Protein AF-A0A4Y2S3Q5-F1 (afdb_monomer)

Organism: Araneus ventricosus (NCBI:txid182803)

Foldseek 3Di:
DDPPPPPPPQDFPDWAWWAQADPFATWIWTHGLFKTKTWGFDPPDPPGPIDIDMDTLVFWDAKAFWDDGPVDPLCPTQLSVVVVPDPDDDDPVSHDPDGQKIKIWGWDDDPDPDIDIDIGIIGGPDPVSVVVCRVVSVVSNVVVVVVVVVVVPD

pLDDT: mean 71.01, std 18.43, range [32.75, 93.88]

Nearest PDB structures (foldseek):
  8qqf-assembly1_A  TM=6.712E-01  e=4.723E-03  Homo sapiens
  1btk-assembly1_A  TM=5.818E-01  e=3.047E-03  Homo sapiens
  4y94-assembly4_D  TM=6.259E-01  e=6.931E-03  Bos taurus
  4y94-assembly3_C  TM=5.891E-01  e=1.199E-02  Bos taurus
  4y94-assembly1_A  TM=5.749E-01  e=1.199E-02  Bos taurus

Sequence (154 aa):
MSSHDNQIEDQPLLEGYFAYGKNEPWAYMTLSKRTISWKVELDDCPKKKEFKGSIHMSNVIAATPCDCSESKPANYCYYCRKLEFRSDFVSPESYPSYPRYMRLHYITQYGRHMVRLGSQIFQPANITTLKQWLDTTQQVISGIVCLLYFSHAQ

Solvent-accessible surface area (backbone atoms only — not comparable to full-atom values): 9199 Å² total; per-residue (Å²): 136,86,82,79,75,78,75,73,76,79,62,67,77,44,74,50,59,22,35,55,55,88,89,42,55,52,20,48,32,41,34,37,85,58,34,40,33,35,39,33,64,54,92,88,44,101,62,77,63,69,50,72,52,75,44,52,39,91,37,43,77,48,62,42,79,30,68,66,54,77,89,48,62,67,81,70,23,74,55,54,47,49,58,78,73,45,99,60,85,81,58,88,86,58,62,62,95,70,49,57,28,41,35,41,32,31,57,44,77,58,72,98,86,40,75,41,86,43,76,49,70,39,27,43,86,43,65,68,58,43,50,53,51,42,54,52,52,46,49,48,43,52,52,52,52,52,54,56,55,60,70,72,74,117

Structure (mmCIF, N/CA/C/O backbone):
data_AF-A0A4Y2S3Q5-F1
#
_entry.id   AF-A0A4Y2S3Q5-F1
#
loop_
_atom_site.group_PDB
_atom_site.id
_atom_site.type_symbol
_atom_site.label_atom_id
_atom_site.label_alt_id
_atom_site.label_comp_id
_atom_site.label_asym_id
_atom_site.label_entity_id
_atom_site.label_seq_id
_atom_site.pdbx_PDB_ins_code
_atom_site.Cartn_x
_atom_site.Cartn_y
_atom_site.Cartn_z
_atom_site.occupancy
_atom_site.B_iso_or_equiv
_atom_site.auth_seq_id
_atom_site.auth_comp_id
_atom_site.auth_asym_id
_atom_site.auth_atom_id
_atom_site.pdbx_PDB_model_num
ATOM 1 N N . MET A 1 1 ? 0.225 18.705 38.691 1.00 36.50 1 MET A N 1
ATOM 2 C CA . MET A 1 1 ? -0.023 17.301 38.301 1.00 36.50 1 MET A CA 1
ATOM 3 C C . MET A 1 1 ? 0.254 17.208 36.813 1.00 36.50 1 MET A C 1
ATOM 5 O O . MET A 1 1 ? -0.490 17.783 36.036 1.00 36.50 1 MET A O 1
ATOM 9 N N . SER A 1 2 ? 1.411 16.645 36.461 1.00 32.75 2 SER A N 1
ATOM 10 C CA . SER A 1 2 ? 1.910 16.544 35.087 1.00 32.75 2 SER A CA 1
ATOM 11 C C . SER A 1 2 ? 1.137 15.455 34.346 1.00 32.75 2 SER A C 1
ATOM 13 O O . SER A 1 2 ? 1.175 14.294 34.753 1.00 32.75 2 SER A O 1
ATOM 15 N N . SER A 1 3 ? 0.413 15.834 33.297 1.00 39.22 3 SER A N 1
ATOM 16 C CA . SER A 1 3 ? -0.163 14.919 32.317 1.00 39.22 3 SER A CA 1
ATOM 17 C C . SER A 1 3 ? 0.970 14.354 31.462 1.00 39.22 3 SER A C 1
ATOM 19 O O . SER A 1 3 ? 1.347 14.930 30.443 1.00 39.22 3 SER A O 1
ATOM 21 N N . HIS A 1 4 ? 1.541 13.232 31.897 1.00 36.53 4 HIS A N 1
ATOM 22 C CA . HIS A 1 4 ? 2.297 12.364 31.006 1.00 36.53 4 HIS A CA 1
ATOM 23 C C . HIS A 1 4 ? 1.310 11.711 30.034 1.00 36.53 4 HIS A C 1
ATOM 25 O O . HIS A 1 4 ? 0.849 10.591 30.249 1.00 36.53 4 HIS A O 1
ATOM 31 N N . ASP A 1 5 ? 0.974 12.439 28.970 1.00 37.38 5 ASP A N 1
ATOM 32 C CA . ASP A 1 5 ? 0.518 11.835 27.727 1.00 37.38 5 ASP A CA 1
ATOM 33 C C . ASP A 1 5 ? 1.659 10.946 27.235 1.00 37.38 5 ASP A C 1
ATOM 35 O O . ASP A 1 5 ? 2.611 11.401 26.600 1.00 37.38 5 ASP A O 1
ATOM 39 N N . ASN A 1 6 ? 1.593 9.663 27.592 1.00 37.78 6 ASN A N 1
ATOM 40 C CA . ASN A 1 6 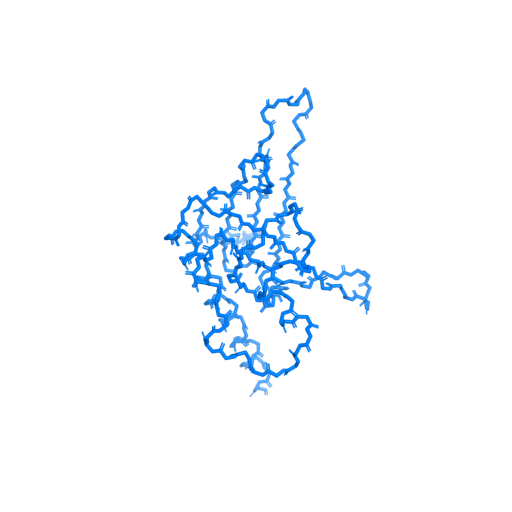? 2.369 8.618 26.949 1.00 37.78 6 ASN A CA 1
ATOM 41 C C . ASN A 1 6 ? 1.952 8.590 25.475 1.00 37.78 6 ASN A C 1
ATOM 43 O O . ASN A 1 6 ? 1.046 7.853 25.078 1.00 37.78 6 ASN A O 1
ATOM 47 N N . GLN A 1 7 ? 2.612 9.408 24.656 1.00 43.62 7 GLN A N 1
ATOM 48 C CA . GLN A 1 7 ? 2.714 9.178 23.226 1.00 43.62 7 GLN A CA 1
ATOM 49 C C . GLN A 1 7 ? 3.448 7.847 23.066 1.00 43.62 7 GLN A C 1
ATOM 51 O O . GLN A 1 7 ? 4.671 7.790 23.041 1.00 43.62 7 GLN A O 1
ATOM 56 N N . ILE A 1 8 ? 2.692 6.750 23.043 1.00 51.31 8 ILE A N 1
ATOM 57 C CA . ILE A 1 8 ? 3.198 5.477 22.542 1.00 51.31 8 ILE A CA 1
ATOM 58 C C . ILE A 1 8 ? 3.578 5.765 21.090 1.00 51.31 8 ILE A C 1
ATOM 60 O O . ILE A 1 8 ? 2.689 5.923 20.250 1.00 51.31 8 ILE A O 1
ATOM 64 N N . GLU A 1 9 ? 4.876 5.921 20.828 1.00 55.94 9 GLU A N 1
ATOM 65 C CA . GLU A 1 9 ? 5.406 6.046 19.476 1.00 55.94 9 GLU A CA 1
ATOM 66 C C . GLU A 1 9 ? 4.915 4.841 18.673 1.00 55.94 9 GLU A C 1
ATOM 68 O O . GLU A 1 9 ? 5.186 3.684 19.004 1.00 55.94 9 GLU A O 1
ATOM 73 N N . ASP A 1 10 ? 4.106 5.116 17.653 1.00 73.56 10 ASP A N 1
ATOM 74 C CA . ASP A 1 10 ? 3.564 4.099 16.764 1.00 73.56 10 ASP A CA 1
ATOM 75 C C . ASP A 1 10 ? 4.698 3.619 15.857 1.00 73.56 10 ASP A C 1
ATOM 77 O O . ASP A 1 10 ? 4.932 4.175 14.783 1.00 73.56 10 ASP A O 1
ATOM 81 N N . GLN A 1 11 ? 5.466 2.644 16.353 1.00 84.44 11 GLN A N 1
ATOM 82 C CA . GLN A 1 11 ? 6.625 2.115 15.647 1.00 84.44 11 GLN A CA 1
ATOM 83 C C . GLN A 1 11 ? 6.230 1.595 14.259 1.00 84.44 11 GLN A C 1
ATOM 85 O O . GLN A 1 11 ? 5.207 0.907 14.114 1.00 84.44 11 GLN A O 1
ATOM 90 N N . PRO A 1 12 ? 7.045 1.891 13.236 1.00 89.19 12 PRO A N 1
ATOM 91 C CA . PRO A 1 12 ? 6.774 1.428 11.893 1.00 89.19 12 PRO A CA 1
ATOM 92 C C . PRO A 1 12 ? 6.902 -0.098 11.816 1.00 89.19 12 PRO A C 1
ATOM 94 O O . PRO A 1 12 ? 7.865 -0.691 12.297 1.00 89.19 12 PRO A O 1
ATOM 97 N N . LEU A 1 13 ? 5.911 -0.739 11.198 1.00 92.12 13 LEU A N 1
ATOM 98 C CA . LEU A 1 13 ? 5.936 -2.160 10.849 1.00 92.12 13 LEU A CA 1
ATOM 99 C C . LEU A 1 13 ? 6.753 -2.394 9.579 1.00 92.12 13 LEU A C 1
ATOM 101 O O . LEU A 1 13 ? 7.461 -3.392 9.479 1.00 92.12 13 LEU A O 1
ATOM 105 N N . LEU A 1 14 ? 6.619 -1.487 8.608 1.00 93.06 14 LEU A N 1
ATOM 106 C CA . LEU A 1 14 ? 7.374 -1.490 7.361 1.00 93.06 14 LEU A CA 1
ATOM 107 C C . LEU A 1 14 ? 7.731 -0.070 6.953 1.00 93.06 14 LEU A C 1
ATOM 109 O O . LEU A 1 14 ? 6.947 0.864 7.132 1.00 93.06 14 LEU A O 1
ATOM 113 N N . GLU A 1 15 ? 8.889 0.045 6.318 1.00 92.19 15 GLU A N 1
ATOM 114 C CA . GLU A 1 15 ? 9.384 1.273 5.717 1.00 92.19 15 GLU A CA 1
ATOM 115 C C . GLU A 1 15 ? 10.015 0.952 4.365 1.00 92.19 15 GLU A C 1
ATOM 117 O O . GLU A 1 15 ? 10.535 -0.147 4.147 1.00 92.19 15 GLU A O 1
ATOM 122 N N . GLY A 1 16 ? 9.926 1.880 3.418 1.00 87.88 16 GLY A N 1
ATOM 123 C CA . GLY A 1 16 ? 10.504 1.663 2.100 1.00 87.88 16 GLY A CA 1
ATOM 124 C C . GLY A 1 16 ? 10.249 2.798 1.128 1.00 87.88 16 GLY A C 1
ATOM 125 O O . GLY A 1 16 ? 9.358 3.620 1.321 1.00 87.88 16 GLY A O 1
ATOM 126 N N . TYR A 1 17 ? 11.036 2.815 0.057 1.00 85.12 17 TYR A N 1
ATOM 127 C CA . TYR A 1 17 ? 10.891 3.777 -1.025 1.00 85.12 17 TYR A CA 1
ATOM 128 C C . TYR A 1 17 ? 10.018 3.210 -2.143 1.00 85.12 17 TYR A C 1
ATOM 130 O O . TYR A 1 17 ? 10.209 2.074 -2.593 1.00 85.12 17 TYR A O 1
ATOM 138 N N . PHE A 1 18 ? 9.074 4.026 -2.602 1.00 82.56 18 PHE A N 1
ATOM 139 C CA . PHE A 1 18 ? 8.134 3.695 -3.666 1.00 82.56 18 PHE A CA 1
ATOM 140 C C . PHE A 1 18 ? 8.172 4.776 -4.737 1.00 82.56 18 PHE A C 1
ATOM 142 O O . PHE A 1 18 ? 8.187 5.960 -4.412 1.00 82.56 18 PHE A O 1
ATOM 149 N N . ALA A 1 19 ? 8.148 4.393 -6.010 1.00 73.94 19 ALA A N 1
ATOM 150 C CA . ALA A 1 19 ? 7.923 5.365 -7.068 1.00 73.94 19 ALA A CA 1
ATOM 151 C C . ALA A 1 19 ? 6.456 5.815 -7.013 1.00 73.94 19 ALA A C 1
ATOM 153 O O . ALA A 1 19 ? 5.530 4.992 -7.037 1.00 73.94 19 ALA A O 1
ATOM 154 N N . TYR A 1 20 ? 6.259 7.126 -6.901 1.00 65.38 20 TYR A N 1
ATOM 155 C CA . TYR A 1 20 ? 4.945 7.756 -6.849 1.00 65.38 20 TYR A CA 1
ATOM 156 C C . TYR A 1 20 ? 4.509 8.151 -8.264 1.00 65.38 20 TYR A C 1
ATOM 158 O O . TYR A 1 20 ? 4.409 9.318 -8.575 1.00 65.38 20 TYR A O 1
ATOM 166 N N . GLY A 1 21 ? 4.312 7.183 -9.158 1.00 58.88 21 GLY A N 1
ATOM 167 C CA . GLY A 1 21 ? 3.849 7.449 -10.523 1.00 58.88 21 GLY A CA 1
ATOM 168 C C . GLY A 1 21 ? 4.875 7.230 -11.631 1.00 58.88 21 GLY A C 1
ATOM 169 O O . GLY A 1 21 ? 5.949 6.678 -11.399 1.00 58.88 21 GLY A O 1
ATOM 170 N N . LYS A 1 22 ? 4.522 7.557 -12.887 1.00 46.47 22 LYS A N 1
ATOM 171 C CA . LYS A 1 22 ? 5.255 7.032 -14.069 1.00 46.47 22 LYS A CA 1
ATOM 172 C C . LYS A 1 22 ? 6.667 7.608 -14.272 1.00 46.47 22 LYS A C 1
ATOM 174 O O . LYS A 1 22 ? 7.464 6.944 -14.920 1.00 46.47 22 LYS A O 1
ATOM 179 N N . ASN A 1 23 ? 6.983 8.785 -13.736 1.00 51.34 23 ASN A N 1
ATOM 180 C CA . ASN A 1 23 ? 8.297 9.447 -13.860 1.00 51.34 23 ASN A CA 1
ATOM 181 C C . ASN A 1 23 ? 8.606 10.317 -12.626 1.00 51.34 23 ASN A C 1
ATOM 183 O O . ASN A 1 23 ? 9.221 11.375 -12.735 1.00 51.34 23 ASN A O 1
ATOM 187 N N . GLU A 1 24 ? 8.077 9.932 -11.473 1.00 59.84 24 GLU A N 1
ATOM 188 C CA . GLU A 1 24 ? 7.950 10.810 -10.315 1.00 59.84 24 GLU A CA 1
ATOM 189 C C . GLU A 1 24 ? 8.950 10.456 -9.2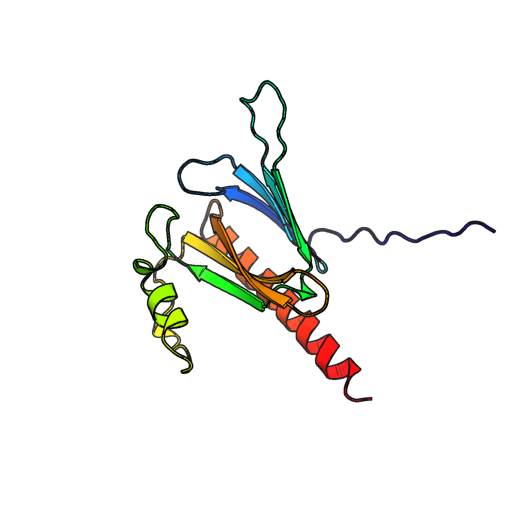05 1.00 59.84 24 GLU A C 1
ATOM 191 O O . GLU A 1 24 ? 9.453 9.329 -9.158 1.00 59.84 24 GLU A O 1
ATOM 196 N N . PRO A 1 25 ? 9.277 11.428 -8.333 1.00 65.06 25 PRO A N 1
ATOM 197 C CA . PRO A 1 25 ? 10.170 11.241 -7.188 1.00 65.06 25 PRO A CA 1
ATOM 198 C C . PRO A 1 25 ? 9.808 10.015 -6.342 1.00 65.06 25 PRO A C 1
ATOM 200 O O . PRO A 1 25 ? 8.645 9.623 -6.205 1.00 65.06 25 PRO A O 1
ATOM 203 N N . TRP A 1 26 ? 10.829 9.428 -5.725 1.00 75.38 26 TRP A N 1
ATOM 204 C CA . TRP A 1 26 ? 10.631 8.367 -4.751 1.00 75.38 26 TRP A CA 1
ATOM 205 C C . TRP A 1 26 ? 9.954 8.935 -3.502 1.00 75.38 26 TRP A C 1
ATOM 207 O O . TRP A 1 26 ? 10.407 9.915 -2.913 1.00 75.38 26 TRP A O 1
ATOM 217 N N . ALA A 1 27 ? 8.860 8.304 -3.095 1.00 82.25 27 ALA A N 1
ATOM 218 C CA . ALA A 1 27 ? 8.204 8.558 -1.830 1.00 82.25 27 ALA A CA 1
ATOM 219 C C . ALA A 1 27 ? 8.770 7.611 -0.771 1.00 82.25 27 ALA A C 1
ATOM 221 O O . ALA A 1 27 ? 8.765 6.392 -0.962 1.00 82.25 27 ALA A O 1
ATOM 222 N N . TYR A 1 28 ? 9.209 8.156 0.360 1.00 88.38 28 TYR A N 1
ATOM 223 C CA . TYR A 1 28 ? 9.443 7.357 1.555 1.00 88.38 28 TYR A CA 1
ATOM 224 C C . TYR A 1 28 ? 8.096 7.028 2.187 1.00 88.38 28 TYR A C 1
ATOM 226 O O . TYR A 1 28 ? 7.341 7.935 2.546 1.00 88.38 28 TYR A O 1
ATOM 234 N N . MET A 1 29 ? 7.780 5.743 2.284 1.00 90.38 29 MET A N 1
ATOM 235 C CA . MET A 1 29 ? 6.535 5.248 2.848 1.00 90.38 29 MET A CA 1
ATOM 236 C C . MET A 1 29 ? 6.775 4.551 4.176 1.00 90.38 29 MET A C 1
ATOM 238 O O . MET A 1 29 ? 7.729 3.789 4.326 1.00 90.38 29 MET A O 1
ATOM 242 N N . THR A 1 30 ? 5.825 4.732 5.087 1.00 93.25 30 THR A N 1
ATOM 243 C CA . THR A 1 30 ? 5.802 4.084 6.394 1.00 93.25 30 THR A CA 1
ATOM 244 C C . THR A 1 30 ? 4.426 3.477 6.639 1.00 93.25 30 THR A C 1
ATOM 246 O O . THR A 1 30 ? 3.406 4.163 6.515 1.00 93.25 30 THR A O 1
ATOM 249 N N . LEU A 1 31 ? 4.400 2.198 7.007 1.00 93.25 31 LEU A N 1
ATOM 250 C CA . LEU A 1 31 ? 3.215 1.489 7.480 1.00 93.25 31 LEU A CA 1
ATOM 251 C C . LEU A 1 31 ? 3.353 1.235 8.978 1.00 93.25 31 LEU A C 1
ATOM 253 O O . LEU A 1 31 ? 4.318 0.612 9.414 1.00 93.25 31 LEU A O 1
ATOM 257 N N . SER A 1 32 ? 2.357 1.644 9.750 1.00 93.88 32 SER A N 1
ATOM 258 C CA . SER A 1 32 ? 2.204 1.312 11.162 1.00 93.88 32 SER A CA 1
ATOM 259 C C . SER A 1 32 ? 0.876 0.590 11.403 1.00 93.88 32 SER A C 1
ATOM 261 O O . SER A 1 32 ? 0.099 0.339 10.478 1.00 93.88 32 SER A O 1
ATOM 263 N N . LYS A 1 33 ? 0.572 0.263 12.664 1.00 91.06 33 LYS A N 1
ATOM 264 C CA . LYS A 1 33 ? -0.739 -0.309 13.015 1.00 91.06 33 LYS A CA 1
ATOM 265 C C . LYS A 1 33 ? -1.881 0.689 12.810 1.00 91.06 33 LYS A C 1
ATOM 267 O O . LYS A 1 33 ? -3.021 0.270 12.626 1.00 91.06 33 LYS A O 1
ATOM 272 N N . ARG A 1 34 ? -1.597 1.995 12.873 1.00 91.31 34 ARG A N 1
ATOM 273 C CA . ARG A 1 34 ? -2.621 3.049 12.832 1.00 91.31 34 ARG A CA 1
ATOM 274 C C . ARG A 1 34 ? -2.652 3.806 11.525 1.00 91.31 34 ARG A C 1
ATOM 276 O O . ARG A 1 34 ? -3.715 4.296 11.161 1.00 91.31 34 ARG A O 1
ATOM 283 N N . THR A 1 35 ? -1.531 3.927 10.822 1.00 93.62 35 THR A N 1
ATOM 284 C CA . THR A 1 35 ? -1.455 4.754 9.615 1.00 93.62 35 THR A CA 1
ATOM 285 C C . THR A 1 35 ? -0.600 4.124 8.529 1.00 93.62 35 THR A C 1
ATOM 287 O O . THR A 1 35 ? 0.362 3.413 8.800 1.00 93.62 35 THR A O 1
ATOM 290 N N . ILE A 1 36 ? -0.938 4.438 7.285 1.00 92.69 36 ILE A N 1
ATOM 291 C CA . ILE A 1 36 ? -0.020 4.353 6.156 1.00 92.69 36 ILE A CA 1
ATOM 292 C C . ILE A 1 36 ? 0.250 5.775 5.679 1.00 92.69 36 ILE A C 1
ATOM 294 O O . ILE A 1 36 ? -0.680 6.532 5.396 1.00 92.69 36 ILE A O 1
ATOM 298 N N . SER A 1 37 ? 1.519 6.165 5.640 1.00 91.94 37 SER A N 1
ATOM 299 C CA . SER A 1 37 ? 1.929 7.526 5.298 1.00 91.94 37 SER A CA 1
ATOM 300 C C . SER A 1 37 ? 3.062 7.526 4.290 1.00 91.94 37 SER A C 1
ATOM 302 O O . SER A 1 37 ? 3.798 6.549 4.165 1.00 91.94 37 SER A O 1
ATOM 304 N N . TRP A 1 38 ? 3.168 8.613 3.535 1.00 89.31 38 TRP A N 1
ATOM 305 C CA . TRP A 1 38 ? 4.218 8.791 2.548 1.00 89.31 38 TRP A CA 1
ATOM 306 C C . TRP A 1 38 ? 4.673 10.241 2.491 1.00 89.31 38 TRP A C 1
ATOM 308 O O . TRP A 1 38 ? 3.873 11.167 2.662 1.00 89.31 38 TRP A O 1
ATOM 318 N N . LYS A 1 39 ? 5.967 10.426 2.240 1.00 87.31 39 LYS A N 1
ATOM 319 C CA . LYS A 1 39 ? 6.607 11.721 2.035 1.00 87.31 39 LYS A CA 1
ATOM 320 C C . LYS A 1 39 ? 7.376 11.684 0.724 1.00 87.31 39 LYS A C 1
ATOM 322 O O . LYS A 1 39 ? 8.217 10.814 0.526 1.00 87.31 39 LYS A O 1
ATOM 327 N N . VAL A 1 40 ? 7.084 12.633 -0.152 1.00 80.62 40 VAL A N 1
ATOM 328 C CA . VAL A 1 40 ? 7.813 12.841 -1.399 1.00 80.62 40 VAL A CA 1
ATOM 329 C C . VAL A 1 40 ? 8.800 13.980 -1.187 1.00 80.62 40 VAL A C 1
ATOM 331 O O . VAL A 1 40 ? 8.393 15.102 -0.866 1.00 80.62 40 VAL A O 1
ATOM 334 N N . GLU A 1 41 ? 10.085 13.695 -1.367 1.00 68.00 41 GLU A N 1
ATOM 335 C CA . GLU A 1 41 ? 11.134 14.713 -1.377 1.00 68.00 41 GLU A CA 1
ATOM 336 C C . GLU A 1 41 ? 11.404 15.110 -2.834 1.00 68.00 41 GLU A C 1
ATOM 338 O O . GLU A 1 41 ? 11.738 14.280 -3.675 1.00 68.00 41 GLU A O 1
ATOM 343 N N . LEU A 1 42 ? 11.146 16.379 -3.159 1.00 64.75 42 LEU A N 1
ATOM 344 C CA . LEU A 1 42 ? 11.385 16.954 -4.482 1.00 64.75 42 LEU A CA 1
ATOM 345 C C . LEU A 1 42 ? 12.684 17.762 -4.423 1.00 64.75 42 LEU A C 1
ATOM 347 O O . LEU A 1 42 ? 12.680 18.876 -3.894 1.00 64.75 42 LEU A O 1
ATOM 351 N N . ASP A 1 43 ? 13.770 17.207 -4.964 1.00 56.78 43 ASP A N 1
ATOM 352 C CA . ASP A 1 43 ? 15.112 17.806 -4.885 1.00 56.78 43 ASP A CA 1
ATOM 353 C C . ASP A 1 43 ? 15.266 19.112 -5.698 1.00 56.78 43 ASP A C 1
ATOM 355 O O . ASP A 1 43 ? 16.083 19.958 -5.341 1.00 56.78 43 ASP A O 1
ATOM 359 N N . ASP A 1 44 ? 14.428 19.356 -6.716 1.00 51.91 44 ASP A N 1
ATOM 360 C CA . ASP A 1 44 ? 14.646 20.426 -7.714 1.00 51.91 44 ASP A CA 1
ATOM 361 C C . ASP A 1 44 ? 13.705 21.650 -7.628 1.00 51.91 44 ASP A C 1
ATOM 363 O O . ASP A 1 44 ? 13.562 22.411 -8.589 1.00 51.91 44 ASP A O 1
ATOM 367 N N . CYS A 1 45 ? 13.040 21.904 -6.493 1.00 43.78 45 CYS A N 1
ATOM 368 C CA . CYS A 1 45 ? 12.140 23.061 -6.373 1.00 43.78 45 CYS A CA 1
ATOM 369 C C . CYS A 1 45 ? 12.699 24.149 -5.428 1.00 43.78 45 CYS A C 1
ATOM 371 O O . CYS A 1 45 ? 12.884 23.879 -4.241 1.00 43.78 45 CYS A O 1
ATOM 373 N N . PRO A 1 46 ? 12.866 25.419 -5.870 1.00 50.38 46 PRO A N 1
ATOM 374 C CA . PRO A 1 46 ? 13.379 26.515 -5.026 1.00 50.38 46 PRO A CA 1
ATOM 375 C C . PRO A 1 46 ? 12.454 26.868 -3.846 1.00 50.38 46 PRO A C 1
ATOM 377 O O . PRO A 1 46 ? 12.808 27.647 -2.965 1.00 50.38 46 PRO A O 1
ATOM 380 N N . LYS A 1 47 ? 11.261 26.270 -3.807 1.00 50.59 47 LYS A N 1
ATOM 381 C CA . LYS A 1 47 ? 10.397 26.174 -2.635 1.00 50.59 47 LYS A CA 1
ATOM 382 C C . LYS A 1 47 ? 10.205 24.683 -2.383 1.00 50.59 47 LYS A C 1
ATOM 384 O O . LYS A 1 47 ? 9.462 24.068 -3.142 1.00 50.59 47 LYS A O 1
ATOM 389 N N . LYS A 1 48 ? 10.868 24.108 -1.372 1.00 52.38 48 LYS A N 1
ATOM 390 C CA . LYS A 1 48 ? 10.682 22.708 -0.948 1.00 52.38 48 LYS A CA 1
ATOM 391 C C . LYS A 1 48 ? 9.194 22.446 -0.694 1.00 52.38 48 LYS A C 1
ATOM 393 O O . LYS A 1 48 ? 8.680 22.729 0.385 1.00 52.38 48 LYS A O 1
ATOM 398 N N . LYS A 1 49 ? 8.471 21.982 -1.711 1.00 54.50 49 LYS A N 1
ATOM 399 C CA . LYS A 1 49 ? 7.090 21.531 -1.578 1.00 54.50 49 LYS A CA 1
ATOM 400 C C . LYS A 1 49 ? 7.168 20.066 -1.199 1.00 54.50 49 LYS A C 1
ATOM 402 O O . LYS A 1 49 ? 7.276 19.208 -2.063 1.00 54.50 49 LYS A O 1
ATOM 407 N N . GLU A 1 50 ? 7.166 19.799 0.098 1.00 63.91 50 GLU A N 1
ATOM 408 C CA . GLU A 1 50 ? 7.004 18.437 0.589 1.00 63.91 50 GLU A CA 1
ATOM 409 C C . GLU A 1 50 ? 5.556 18.009 0.341 1.00 63.91 50 GLU A C 1
ATOM 411 O O . GLU A 1 50 ? 4.617 18.629 0.850 1.00 63.91 50 GLU A O 1
ATOM 416 N N . PHE A 1 51 ? 5.360 16.964 -0.464 1.00 68.81 51 PHE A N 1
ATOM 417 C CA . PHE A 1 51 ? 4.056 16.321 -0.572 1.00 68.81 51 PHE A CA 1
ATOM 418 C C . PHE A 1 51 ? 4.002 15.189 0.447 1.00 68.81 51 PHE A C 1
ATOM 420 O O . PHE A 1 51 ? 4.757 14.220 0.359 1.00 68.81 51 PHE A O 1
ATOM 427 N N . LYS A 1 52 ? 3.120 15.333 1.437 1.00 82.19 52 LYS A N 1
ATOM 428 C CA . LYS A 1 52 ? 2.890 14.328 2.471 1.00 82.19 52 LYS A CA 1
ATOM 429 C C . LYS A 1 52 ? 1.447 13.855 2.411 1.00 82.19 52 LYS A C 1
ATOM 431 O O . LYS A 1 52 ? 0.527 14.671 2.437 1.00 82.19 52 LYS A O 1
ATOM 436 N N . GLY A 1 53 ? 1.261 12.543 2.381 1.00 84.31 53 GLY A N 1
ATOM 437 C CA . GLY A 1 53 ? -0.036 11.903 2.558 1.00 84.31 53 GLY A CA 1
ATOM 438 C C . GLY A 1 53 ? -0.026 10.983 3.771 1.00 84.31 53 GLY A C 1
ATOM 439 O O . GLY A 1 53 ? 1.009 10.439 4.152 1.00 84.31 53 GLY A O 1
ATOM 440 N N . SER A 1 54 ? -1.179 10.840 4.414 1.00 89.94 54 SER A N 1
ATOM 441 C CA . SER A 1 54 ? -1.385 9.874 5.491 1.00 89.94 54 SER A CA 1
ATOM 442 C C . SER A 1 54 ? -2.833 9.415 5.491 1.00 89.94 54 SER A C 1
ATOM 444 O O . SER A 1 54 ? -3.749 10.229 5.351 1.00 89.94 54 SER A O 1
ATOM 446 N N . ILE A 1 55 ? -3.035 8.111 5.634 1.00 90.75 55 ILE A N 1
ATOM 447 C CA . ILE A 1 55 ? -4.343 7.475 5.729 1.00 90.75 55 ILE A CA 1
ATOM 448 C C . ILE A 1 55 ? -4.363 6.660 7.017 1.00 90.75 55 ILE A C 1
ATOM 450 O O . ILE A 1 55 ? -3.473 5.848 7.265 1.00 90.75 55 ILE A O 1
ATOM 454 N N . HIS A 1 56 ? -5.396 6.862 7.832 1.00 91.75 56 HIS A N 1
ATOM 455 C CA . HIS A 1 56 ? -5.618 6.026 9.005 1.00 91.75 56 HIS A CA 1
ATOM 456 C C . HIS A 1 56 ? -6.043 4.620 8.566 1.00 91.75 56 HIS A C 1
ATOM 458 O O . HIS A 1 56 ? -6.924 4.479 7.719 1.00 91.75 56 HIS A O 1
ATOM 464 N N . MET A 1 57 ? -5.457 3.578 9.149 1.00 90.88 57 MET A N 1
ATOM 465 C CA . MET A 1 57 ? -5.697 2.185 8.762 1.00 90.88 57 MET A CA 1
ATOM 466 C C . MET A 1 57 ? -7.155 1.759 8.962 1.00 90.88 57 MET A C 1
ATOM 468 O O . MET A 1 57 ? -7.638 0.918 8.216 1.00 90.88 57 MET A O 1
ATOM 472 N N . SER A 1 58 ? -7.901 2.399 9.872 1.00 90.12 58 SER A N 1
ATOM 473 C CA . SER A 1 58 ? -9.358 2.190 9.999 1.00 90.12 58 SER A CA 1
ATOM 474 C C . SER A 1 58 ? -10.156 2.613 8.764 1.00 90.12 58 SER A C 1
ATOM 476 O O . SER A 1 58 ? -11.305 2.217 8.612 1.00 90.12 58 SER A O 1
ATOM 478 N N . ASN A 1 59 ? -9.576 3.459 7.912 1.00 90.38 59 ASN A N 1
ATOM 479 C CA . ASN A 1 59 ? -10.200 3.935 6.685 1.00 90.38 59 ASN A CA 1
ATOM 480 C C . ASN A 1 59 ? -9.742 3.127 5.468 1.00 90.38 59 ASN A C 1
ATOM 482 O O . ASN A 1 59 ? -10.277 3.325 4.379 1.00 90.38 59 ASN A O 1
ATOM 486 N N . VAL A 1 60 ? -8.748 2.249 5.621 1.00 90.62 60 VAL A N 1
ATOM 487 C CA . VAL A 1 60 ? -8.271 1.379 4.548 1.00 90.62 60 VAL A CA 1
ATOM 488 C C . VAL A 1 60 ? -9.198 0.173 4.447 1.00 90.62 60 VAL A C 1
ATOM 490 O O . VAL A 1 60 ? -9.406 -0.546 5.418 1.00 90.62 60 VAL A O 1
ATOM 493 N N . ILE A 1 61 ? -9.739 -0.052 3.252 1.00 89.50 61 ILE A N 1
ATOM 494 C CA . ILE A 1 61 ? -10.633 -1.176 2.956 1.00 89.50 61 ILE A CA 1
ATOM 495 C C . ILE A 1 61 ? -9.819 -2.391 2.508 1.00 89.50 61 ILE A C 1
ATOM 497 O O . ILE A 1 61 ? -10.056 -3.506 2.961 1.00 89.50 61 ILE A O 1
ATOM 501 N N . ALA A 1 62 ? -8.877 -2.182 1.584 1.00 86.81 62 ALA A N 1
ATOM 502 C CA . ALA A 1 62 ? -8.108 -3.262 0.978 1.00 86.81 62 ALA A CA 1
ATOM 503 C C . ALA A 1 62 ? -6.776 -2.764 0.410 1.00 86.81 62 ALA A C 1
ATOM 505 O O . ALA A 1 62 ? -6.682 -1.641 -0.092 1.00 86.81 62 ALA A O 1
ATOM 506 N N . ALA A 1 63 ? -5.775 -3.642 0.403 1.00 87.50 63 ALA A N 1
ATOM 507 C CA . ALA A 1 63 ? -4.568 -3.495 -0.399 1.00 87.50 63 ALA A CA 1
ATOM 508 C C . ALA A 1 63 ? -4.545 -4.615 -1.443 1.00 87.50 63 ALA A C 1
ATOM 510 O O . ALA A 1 63 ? -4.659 -5.791 -1.111 1.00 87.50 63 ALA A O 1
ATOM 511 N N . THR A 1 64 ? -4.443 -4.256 -2.721 1.00 85.44 64 THR A N 1
ATOM 512 C CA . THR A 1 64 ? -4.553 -5.218 -3.827 1.00 85.44 64 THR A CA 1
ATOM 513 C C . THR A 1 64 ? -3.348 -5.130 -4.759 1.00 85.44 64 THR A C 1
ATOM 515 O O . THR A 1 64 ? -2.917 -4.017 -5.077 1.00 85.44 64 THR A O 1
ATOM 518 N N . PRO A 1 65 ? -2.795 -6.265 -5.220 1.00 82.75 65 PRO A N 1
ATOM 519 C CA . PRO A 1 65 ? -1.783 -6.252 -6.267 1.00 82.75 65 PRO A CA 1
ATOM 520 C C . PRO A 1 65 ? -2.390 -5.746 -7.579 1.00 82.75 65 PRO A C 1
ATOM 522 O O . PRO A 1 65 ? -3.513 -6.108 -7.934 1.00 82.75 65 PRO A O 1
ATOM 525 N N . CYS A 1 66 ? -1.645 -4.933 -8.327 1.00 75.25 66 CYS A N 1
ATOM 526 C CA . CYS A 1 66 ? -2.036 -4.513 -9.668 1.00 75.25 66 CYS A CA 1
ATOM 527 C C . CYS A 1 66 ? -0.827 -4.306 -10.596 1.00 75.25 66 CYS A C 1
ATOM 529 O O . CYS A 1 66 ? 0.334 -4.255 -10.180 1.00 75.25 66 CYS A O 1
ATOM 531 N N . ASP A 1 67 ? -1.103 -4.236 -11.893 1.00 71.06 67 ASP A N 1
ATOM 532 C CA . ASP A 1 67 ? -0.138 -4.022 -12.975 1.00 71.06 67 ASP A CA 1
ATOM 533 C C . ASP A 1 67 ? -0.377 -2.689 -13.714 1.00 71.06 67 ASP A C 1
ATOM 535 O O . ASP A 1 67 ? 0.274 -2.392 -14.717 1.00 71.06 67 ASP A O 1
ATOM 539 N N . CYS A 1 68 ? -1.298 -1.858 -13.215 1.00 65.19 68 CYS A N 1
ATOM 540 C CA . CYS A 1 68 ? -1.685 -0.617 -13.870 1.00 65.19 68 CYS A CA 1
ATOM 541 C C . CYS A 1 68 ? -0.605 0.468 -13.703 1.00 65.19 68 CYS A C 1
ATOM 543 O O . CYS A 1 68 ? -0.376 0.952 -12.599 1.00 65.19 68 CYS A O 1
ATOM 545 N N . SER A 1 69 ? -0.005 0.923 -14.808 1.00 55.28 69 SER A N 1
ATOM 546 C CA . SER A 1 69 ? 0.765 2.177 -14.833 1.00 55.28 69 SER A CA 1
ATOM 547 C C . SER A 1 69 ? -0.184 3.377 -14.920 1.00 55.28 69 SER A C 1
ATOM 549 O O . SER A 1 69 ? -1.098 3.336 -15.746 1.00 55.28 69 SER A O 1
AT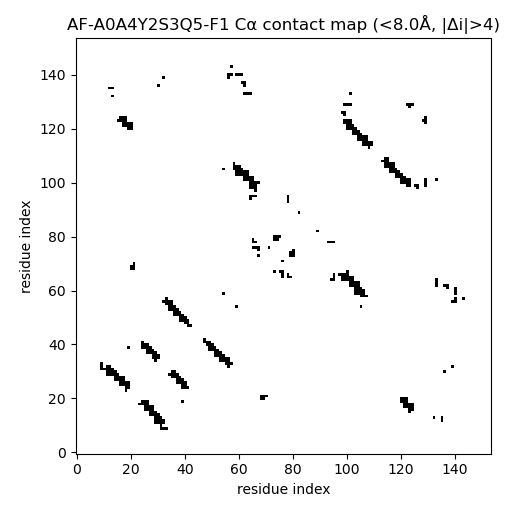OM 551 N N . GLU A 1 70 ? 0.083 4.474 -14.209 1.00 52.91 70 GLU A N 1
ATOM 552 C CA . GLU A 1 70 ? -0.727 5.711 -14.244 1.00 52.91 70 GLU A CA 1
ATOM 553 C C . GLU A 1 70 ? -0.982 6.284 -15.649 1.00 52.91 70 GLU A C 1
ATOM 555 O O . GLU A 1 70 ? -1.990 6.940 -15.882 1.00 52.91 70 GLU A O 1
ATOM 560 N N . SER A 1 71 ? -0.113 5.997 -16.628 1.00 47.59 71 SER A N 1
ATOM 561 C CA . SER A 1 71 ? -0.307 6.458 -18.015 1.00 47.59 71 SER A CA 1
ATOM 562 C C . SER A 1 71 ? -1.418 5.771 -18.794 1.00 47.59 71 SER A C 1
ATOM 564 O O . SER A 1 71 ? -1.708 6.175 -19.919 1.00 47.59 71 SER A O 1
ATOM 566 N N . LYS A 1 72 ? -1.992 4.697 -18.257 1.00 46.50 72 LYS A N 1
ATOM 567 C CA . LYS A 1 72 ? -3.133 4.039 -18.876 1.00 46.50 72 LYS A CA 1
ATOM 568 C C . LYS A 1 72 ? -4.320 4.235 -17.937 1.00 46.50 72 LYS A C 1
ATOM 570 O O . LYS A 1 72 ? -4.191 3.889 -16.763 1.00 46.50 72 LYS A O 1
ATOM 575 N N . PRO A 1 73 ? -5.458 4.776 -18.411 1.00 44.69 73 PRO A N 1
ATOM 576 C CA . PRO A 1 73 ? -6.645 4.888 -17.572 1.00 44.69 73 PRO A CA 1
ATOM 577 C C . PRO A 1 73 ? -6.971 3.516 -16.970 1.00 44.69 73 PRO A C 1
ATOM 579 O O . PRO A 1 73 ? -6.692 2.491 -17.601 1.00 44.69 73 PRO A O 1
ATOM 582 N N . ALA A 1 74 ? -7.546 3.494 -15.761 1.00 44.25 74 ALA A N 1
ATOM 583 C CA . ALA A 1 74 ? -7.879 2.277 -15.004 1.00 44.25 74 ALA A CA 1
ATOM 584 C C . ALA A 1 74 ? -8.530 1.167 -15.867 1.00 44.25 74 ALA A C 1
ATOM 586 O O . ALA A 1 74 ? -8.284 -0.017 -15.639 1.00 44.25 74 ALA A O 1
ATOM 587 N N . ASN A 1 75 ? -9.228 1.569 -16.934 1.00 37.12 75 ASN A N 1
ATOM 588 C CA . ASN A 1 75 ? -9.806 0.766 -18.016 1.00 37.12 75 ASN A CA 1
ATOM 589 C C . ASN A 1 75 ? -8.857 -0.229 -18.725 1.00 37.12 75 ASN A C 1
ATOM 591 O O . ASN A 1 75 ? -9.342 -1.169 -19.355 1.00 37.12 75 ASN A O 1
ATOM 595 N N . TYR A 1 76 ? -7.531 -0.049 -18.668 1.00 40.88 76 TYR A N 1
ATOM 596 C CA . TYR A 1 76 ? -6.554 -0.941 -19.327 1.00 40.88 76 TYR A CA 1
ATOM 597 C C . TYR A 1 76 ? -5.933 -1.988 -18.406 1.00 40.88 76 TYR A C 1
ATOM 599 O O . TYR A 1 76 ? -5.216 -2.870 -18.875 1.00 40.88 76 TYR A O 1
ATOM 607 N N . CYS A 1 77 ? -6.186 -1.896 -17.107 1.00 48.22 77 CYS A N 1
ATOM 608 C CA . CYS A 1 77 ? -5.714 -2.873 -16.147 1.00 48.22 77 CYS A CA 1
ATOM 609 C C . CYS A 1 77 ? -6.716 -4.027 -16.128 1.00 48.22 77 CYS A C 1
ATOM 611 O O . CYS A 1 77 ? -7.842 -3.855 -15.658 1.00 48.22 77 CYS A O 1
ATOM 613 N N . TYR A 1 78 ? -6.346 -5.186 -16.682 1.00 47.50 78 TYR A N 1
ATOM 614 C CA . TYR A 1 78 ? -7.253 -6.336 -16.826 1.00 47.50 78 TYR A CA 1
ATOM 615 C C . TYR A 1 78 ? -7.899 -6.731 -15.484 1.00 47.50 78 TYR A C 1
ATOM 617 O O . TYR A 1 78 ? -9.080 -7.080 -15.441 1.00 47.50 78 TYR A O 1
ATOM 625 N N . TYR A 1 79 ? -7.156 -6.574 -14.383 1.00 51.47 79 TYR A N 1
ATOM 626 C CA . TYR A 1 79 ? -7.634 -6.809 -13.022 1.00 51.47 79 TYR A CA 1
ATOM 627 C C . TYR A 1 79 ? -8.611 -5.729 -12.519 1.00 51.47 79 TYR A C 1
ATOM 629 O O . TYR A 1 79 ? -9.704 -6.058 -12.058 1.00 51.47 79 TYR A O 1
ATOM 637 N N . CYS A 1 80 ? -8.288 -4.436 -12.665 1.00 49.97 80 CYS A N 1
ATOM 638 C CA . CYS A 1 80 ? -9.193 -3.360 -12.229 1.00 49.97 80 CYS A CA 1
ATOM 639 C C . CYS A 1 80 ? -10.481 -3.302 -13.053 1.00 49.97 80 CYS A C 1
ATOM 641 O O . CYS A 1 80 ? -11.542 -3.051 -12.490 1.00 49.97 80 CYS A O 1
ATOM 643 N N . ARG A 1 81 ? -10.417 -3.632 -14.349 1.00 48.78 81 ARG A N 1
ATOM 644 C CA . ARG A 1 81 ? -11.600 -3.737 -15.211 1.00 48.78 81 ARG A CA 1
ATOM 645 C C . ARG A 1 81 ? -12.546 -4.860 -14.773 1.00 48.78 81 ARG A C 1
ATOM 647 O O . ARG A 1 81 ? -13.753 -4.720 -14.936 1.00 48.78 81 ARG A O 1
ATOM 654 N N . LYS A 1 82 ? -12.031 -5.971 -14.228 1.00 48.41 82 LYS A N 1
ATOM 655 C CA . LYS A 1 82 ? -12.876 -7.051 -13.686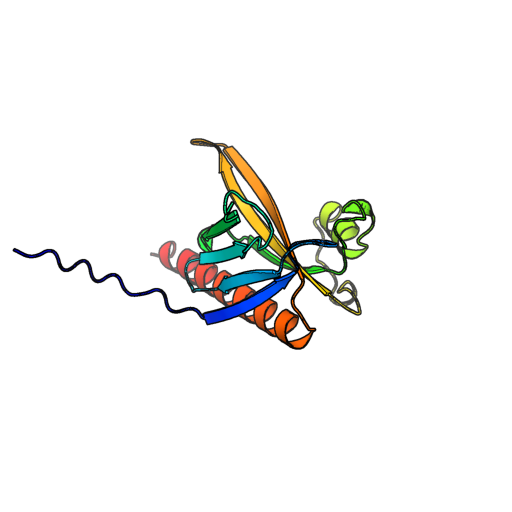 1.00 48.41 82 LYS A CA 1
ATOM 656 C C . LYS A 1 82 ? -13.475 -6.703 -12.321 1.00 48.41 82 LYS A C 1
ATOM 658 O O . LYS A 1 82 ? -14.625 -7.062 -12.091 1.00 48.41 82 LYS A O 1
ATOM 663 N N . LEU A 1 83 ? -12.738 -5.998 -11.459 1.00 49.41 83 LEU A N 1
ATOM 664 C CA . LEU A 1 83 ? -13.221 -5.579 -10.136 1.00 49.41 83 LEU A CA 1
ATOM 665 C C . LEU A 1 83 ? -14.288 -4.476 -10.199 1.00 49.41 83 LEU A C 1
ATOM 667 O O . LEU A 1 83 ? -15.242 -4.527 -9.433 1.00 49.41 83 LEU A O 1
ATOM 671 N N . GLU A 1 84 ? -14.179 -3.513 -11.121 1.00 47.09 84 GLU A N 1
ATOM 672 C CA . GLU A 1 84 ? -15.198 -2.458 -11.283 1.00 47.09 84 GLU A CA 1
ATOM 673 C C . GLU A 1 84 ? -16.542 -2.985 -11.817 1.00 47.09 84 GLU A C 1
ATOM 675 O O . GLU A 1 84 ? -17.562 -2.317 -11.670 1.00 47.09 84 GLU A O 1
ATOM 680 N N . PHE A 1 85 ? -16.565 -4.183 -12.413 1.00 44.81 85 PHE A N 1
ATOM 681 C CA . PHE A 1 85 ? -17.742 -4.726 -13.100 1.00 44.81 85 PHE A CA 1
ATOM 682 C C . PHE A 1 85 ? -18.364 -5.973 -12.458 1.00 44.81 85 PHE A C 1
ATOM 684 O O . PHE A 1 85 ? -19.376 -6.450 -12.972 1.00 44.81 85 PHE A O 1
ATOM 691 N N . ARG A 1 86 ? -17.809 -6.534 -11.374 1.00 42.16 86 ARG A N 1
ATOM 692 C CA . ARG A 1 86 ? -18.358 -7.760 -10.767 1.00 42.16 86 ARG A CA 1
ATOM 693 C C . ARG A 1 86 ? -18.456 -7.687 -9.246 1.00 42.16 86 ARG A C 1
ATOM 695 O O . ARG A 1 86 ? -17.451 -7.613 -8.553 1.00 42.16 86 ARG A O 1
ATOM 702 N N . SER A 1 87 ? -19.689 -7.827 -8.757 1.00 44.94 87 SER A N 1
ATOM 703 C CA . SER A 1 87 ? -20.057 -8.203 -7.384 1.00 44.94 87 SER A CA 1
ATOM 704 C C . SER A 1 87 ? -19.744 -9.667 -7.048 1.00 44.94 87 SER A C 1
ATOM 706 O O . SER A 1 87 ? -20.025 -10.116 -5.940 1.00 44.94 87 SER A O 1
ATOM 708 N N . ASP A 1 88 ? -19.198 -10.423 -8.001 1.00 40.03 88 ASP A N 1
ATOM 709 C CA . ASP A 1 88 ? -19.069 -11.870 -7.903 1.00 40.03 88 ASP A CA 1
ATOM 710 C C . ASP A 1 88 ? -17.636 -12.261 -7.550 1.00 40.03 88 ASP A C 1
ATOM 712 O O . ASP A 1 88 ? -16.676 -11.762 -8.144 1.00 40.03 88 ASP A O 1
ATOM 716 N N . PHE A 1 89 ? -17.526 -13.173 -6.581 1.00 45.41 89 PHE A N 1
ATOM 717 C CA . PHE A 1 89 ? -16.303 -13.768 -6.047 1.00 45.41 89 PHE A CA 1
ATOM 718 C C . PHE A 1 89 ? -15.160 -13.849 -7.073 1.00 45.41 89 PHE A C 1
ATOM 720 O O . PHE A 1 89 ? -15.231 -14.534 -8.096 1.00 45.41 89 PHE A O 1
ATOM 727 N N . VAL A 1 90 ? -14.077 -13.138 -6.766 1.00 48.75 90 VAL A N 1
ATOM 728 C CA . VAL A 1 90 ? -12.858 -13.079 -7.569 1.00 48.75 90 VAL A CA 1
ATOM 729 C C . VAL A 1 90 ? -12.164 -14.446 -7.516 1.00 48.75 90 VAL A C 1
ATOM 731 O O . VAL A 1 90 ? -11.671 -14.854 -6.468 1.00 48.75 90 VAL A O 1
ATOM 734 N N . SER A 1 91 ? -12.137 -15.172 -8.642 1.00 46.50 91 SER A N 1
ATOM 735 C CA . SER A 1 91 ? -11.394 -16.438 -8.761 1.00 46.50 91 SER A CA 1
ATOM 736 C C . SER A 1 91 ? -9.887 -16.210 -8.521 1.00 46.50 91 SER A C 1
ATOM 738 O O . SER A 1 91 ? -9.351 -15.221 -9.039 1.00 46.50 91 SER A O 1
ATOM 740 N N . PRO A 1 92 ? -9.174 -17.118 -7.822 1.00 48.25 92 PRO A N 1
ATOM 741 C CA . PRO A 1 92 ? -7.719 -17.053 -7.618 1.00 48.25 92 PRO A CA 1
ATOM 742 C C . PRO A 1 92 ? -6.895 -16.951 -8.913 1.00 48.25 92 PRO A C 1
ATOM 744 O O . PRO A 1 92 ? -5.751 -16.514 -8.890 1.00 48.25 92 PRO A O 1
ATOM 747 N N . GLU A 1 93 ? -7.465 -17.308 -10.062 1.00 46.12 93 GLU A N 1
ATOM 748 C CA . GLU A 1 93 ? -6.810 -17.216 -11.377 1.00 46.12 93 GLU A CA 1
ATOM 749 C C . GLU A 1 93 ? -6.767 -15.788 -11.948 1.00 46.12 93 GLU A C 1
ATOM 751 O O . GLU A 1 93 ? -6.208 -15.547 -13.015 1.00 46.12 93 GLU A O 1
ATOM 756 N N . SER A 1 94 ? -7.393 -14.824 -11.273 1.00 51.88 94 SER A N 1
ATOM 757 C CA . SER A 1 94 ? -7.481 -13.439 -11.748 1.00 51.88 94 SER A CA 1
ATOM 758 C C . SER A 1 94 ? -6.325 -12.546 -11.303 1.00 51.88 94 SER A C 1
ATOM 760 O O . SER A 1 94 ? -6.244 -11.411 -11.770 1.00 51.88 94 SER A O 1
ATOM 762 N N . TYR A 1 95 ? -5.427 -13.030 -10.443 1.00 53.03 95 TYR A N 1
ATOM 763 C CA . TYR A 1 95 ? -4.275 -12.244 -10.017 1.00 53.03 95 TYR A CA 1
ATOM 764 C C . TYR A 1 95 ? -3.385 -11.895 -11.220 1.00 53.03 95 TYR A C 1
ATOM 766 O O . TYR A 1 95 ? -3.138 -12.752 -12.075 1.00 53.03 95 TYR A O 1
ATOM 774 N N . PRO A 1 96 ? -2.878 -10.651 -11.310 1.00 56.22 96 PRO A N 1
ATOM 775 C CA . PRO A 1 96 ? -1.904 -10.304 -12.337 1.00 56.22 96 PRO A CA 1
ATOM 776 C C . PRO A 1 96 ? -0.704 -11.253 -12.233 1.00 56.22 96 PRO A C 1
ATOM 778 O O . PRO A 1 96 ? -0.162 -11.451 -11.149 1.00 56.22 96 PRO A O 1
ATOM 781 N N . SER A 1 97 ? -0.271 -11.826 -13.358 1.00 56.69 97 SER A N 1
ATOM 782 C CA . SER A 1 97 ? 0.824 -12.808 -13.383 1.00 56.69 97 SER A CA 1
ATOM 783 C C . SER A 1 97 ? 2.165 -12.214 -12.927 1.00 56.69 97 SER A C 1
ATOM 785 O O . SER A 1 97 ? 3.039 -12.942 -12.468 1.00 56.69 97 SER A O 1
ATOM 787 N N . TYR A 1 98 ? 2.312 -10.886 -13.022 1.00 65.75 98 TYR A N 1
ATOM 788 C CA . TYR A 1 98 ? 3.486 -10.132 -12.579 1.00 65.75 98 TYR A CA 1
ATOM 789 C C . TYR A 1 98 ? 3.062 -8.775 -11.995 1.00 65.75 98 TYR A C 1
ATOM 791 O O . TYR A 1 98 ? 3.165 -7.754 -12.685 1.00 65.75 98 TYR A O 1
ATOM 799 N N . PRO A 1 99 ? 2.551 -8.728 -10.750 1.00 70.75 99 PRO A N 1
ATOM 800 C CA . PRO A 1 99 ? 2.164 -7.467 -10.139 1.00 70.75 99 PRO A CA 1
ATOM 801 C C . PRO A 1 99 ? 3.402 -6.601 -9.930 1.00 70.75 99 PRO A C 1
ATOM 803 O O . PRO A 1 99 ? 4.431 -7.067 -9.444 1.00 70.75 99 PRO A O 1
ATOM 806 N N . ARG A 1 100 ? 3.301 -5.329 -10.310 1.00 78.19 100 ARG A N 1
ATOM 807 C CA . ARG A 1 100 ? 4.375 -4.340 -10.116 1.00 78.19 100 ARG A CA 1
ATOM 808 C C . ARG A 1 100 ? 3.975 -3.233 -9.157 1.00 78.19 100 ARG A C 1
ATOM 810 O O . ARG A 1 100 ? 4.834 -2.488 -8.703 1.00 78.19 100 ARG A O 1
ATOM 817 N N . TYR A 1 101 ? 2.689 -3.145 -8.849 1.00 82.69 101 TYR A N 1
ATOM 818 C CA . TYR A 1 101 ? 2.102 -2.068 -8.084 1.00 82.69 101 TYR A CA 1
ATOM 819 C C . TYR A 1 101 ? 1.216 -2.628 -6.974 1.00 82.69 101 TYR A C 1
ATOM 821 O O . TYR A 1 101 ? 0.640 -3.714 -7.084 1.00 82.69 101 TYR A O 1
ATOM 829 N N . MET A 1 102 ? 1.081 -1.845 -5.913 1.00 86.06 102 MET A N 1
ATOM 830 C CA . MET A 1 102 ? 0.073 -2.012 -4.879 1.00 86.06 102 MET A CA 1
ATOM 831 C C . MET A 1 102 ? -0.966 -0.910 -5.049 1.00 86.06 102 MET A C 1
ATOM 833 O O . MET A 1 102 ? -0.616 0.268 -5.079 1.00 86.06 102 MET A O 1
ATOM 837 N N . ARG A 1 103 ? -2.246 -1.276 -5.121 1.00 86.38 103 ARG A N 1
ATOM 838 C CA . ARG A 1 103 ? -3.359 -0.331 -5.018 1.00 86.38 103 ARG A CA 1
ATOM 839 C C . ARG A 1 103 ? -3.972 -0.416 -3.628 1.00 86.38 103 ARG A C 1
ATOM 841 O O . ARG A 1 103 ? -4.496 -1.464 -3.248 1.00 86.38 103 ARG A O 1
ATOM 848 N N . LEU A 1 104 ? -3.938 0.701 -2.916 1.00 87.44 104 LEU A N 1
ATOM 849 C CA . LEU A 1 104 ? -4.604 0.903 -1.640 1.00 87.44 104 LEU A CA 1
ATOM 850 C C . LEU A 1 104 ? -5.992 1.501 -1.884 1.00 87.44 104 LEU A C 1
ATOM 852 O O . LEU A 1 104 ? -6.096 2.552 -2.513 1.00 87.44 104 LEU A O 1
ATOM 856 N N . HIS A 1 105 ? -7.039 0.858 -1.377 1.00 88.31 105 HIS A N 1
ATOM 857 C CA . HIS A 1 105 ? -8.422 1.339 -1.427 1.00 88.31 105 HIS A CA 1
ATOM 858 C C . HIS A 1 105 ? -8.825 1.846 -0.051 1.00 88.31 105 HIS A C 1
ATOM 860 O O . HIS A 1 105 ? -8.638 1.141 0.943 1.00 88.31 105 HIS A O 1
ATOM 866 N N . TYR A 1 106 ? -9.376 3.052 0.023 1.00 90.25 106 TYR A N 1
ATOM 867 C CA . TYR A 1 106 ? -9.681 3.692 1.299 1.00 90.25 106 TYR A CA 1
ATOM 868 C C . TYR A 1 106 ? -10.899 4.607 1.220 1.00 90.25 106 TYR A C 1
ATOM 870 O O . TYR A 1 106 ? -11.310 5.060 0.152 1.00 90.25 106 TYR A O 1
ATOM 878 N N . ILE A 1 107 ? -11.469 4.900 2.382 1.00 90.44 107 ILE A N 1
ATOM 879 C CA . ILE A 1 107 ? -12.573 5.837 2.547 1.00 90.44 107 ILE A CA 1
ATOM 880 C C . ILE A 1 107 ? -12.011 7.194 2.960 1.00 90.44 107 ILE A C 1
ATOM 882 O O . ILE A 1 107 ? -11.200 7.307 3.876 1.00 90.44 107 ILE A O 1
ATOM 886 N N . THR A 1 108 ? -12.478 8.247 2.304 1.00 84.75 108 THR A N 1
ATOM 887 C CA . THR A 1 108 ? -12.271 9.632 2.736 1.00 84.75 108 THR A CA 1
ATOM 888 C C . THR A 1 108 ? -13.604 10.233 3.139 1.00 84.75 108 THR A C 1
ATOM 890 O O . THR A 1 108 ? -14.566 10.196 2.375 1.00 84.75 108 THR A O 1
ATOM 893 N N . GLN A 1 109 ? -13.677 10.771 4.354 1.00 78.31 109 GLN A N 1
ATOM 894 C CA . GLN A 1 109 ? -14.851 11.506 4.807 1.00 78.31 109 GLN A CA 1
ATOM 895 C C . GLN A 1 109 ? -14.806 12.926 4.241 1.00 78.31 109 GLN A C 1
ATOM 897 O O . GLN A 1 109 ? -13.810 13.634 4.388 1.00 78.31 109 GLN A O 1
ATOM 902 N N . TYR A 1 110 ? -15.893 13.337 3.598 1.00 75.69 110 TYR A N 1
ATOM 903 C CA . TYR A 1 110 ? -16.093 14.690 3.100 1.00 75.69 110 TYR A CA 1
ATOM 904 C C . TYR A 1 110 ? -17.342 15.268 3.775 1.00 75.69 110 TYR A C 1
ATOM 906 O O . TYR A 1 110 ? -18.470 15.054 3.347 1.00 75.69 110 TYR A O 1
ATOM 914 N N . GLY A 1 111 ? -17.163 15.973 4.890 1.00 72.50 111 GLY A N 1
ATOM 915 C CA . GLY A 1 111 ? -18.284 16.462 5.702 1.00 72.50 111 GLY A CA 1
ATOM 916 C C . GLY A 1 111 ? -18.929 15.380 6.582 1.00 72.50 111 GLY A C 1
ATOM 917 O O . GLY A 1 111 ? -18.409 14.278 6.721 1.00 72.50 111 GLY A O 1
ATOM 918 N N . ARG A 1 112 ? -20.062 15.711 7.224 1.00 74.94 112 ARG A N 1
ATOM 919 C CA . ARG A 1 112 ? -20.662 14.879 8.292 1.00 74.94 112 ARG A CA 1
ATOM 920 C C . ARG A 1 112 ? -21.238 13.538 7.827 1.00 74.94 112 ARG A C 1
ATOM 922 O O . ARG A 1 112 ? -21.285 12.611 8.624 1.00 74.94 112 ARG A O 1
ATOM 929 N N . HIS A 1 113 ? -21.691 13.442 6.576 1.00 73.12 113 HIS A N 1
ATOM 930 C CA . HIS A 1 113 ? -22.424 12.267 6.082 1.00 73.12 113 HIS A CA 1
ATOM 931 C C . HIS A 1 113 ? -22.019 11.819 4.674 1.00 73.12 113 HIS A C 1
ATOM 933 O O . HIS A 1 113 ? -22.682 10.953 4.111 1.00 73.12 113 HIS A O 1
ATOM 939 N N . MET A 1 114 ? -20.963 12.388 4.080 1.00 73.81 114 MET A N 1
ATOM 940 C CA . MET A 1 114 ? -20.508 11.951 2.758 1.00 73.81 114 MET A CA 1
ATOM 941 C C . MET A 1 114 ? -19.172 11.233 2.875 1.00 73.81 114 MET A C 1
ATOM 943 O O . MET A 1 114 ? -18.219 11.726 3.479 1.00 73.81 114 MET A O 1
ATOM 947 N N . VAL A 1 115 ? -19.118 10.052 2.275 1.00 81.00 115 VAL A N 1
ATOM 948 C CA . VAL A 1 115 ? -17.915 9.237 2.160 1.00 81.00 115 VAL A CA 1
ATOM 949 C C . VAL A 1 115 ? -17.574 9.082 0.689 1.00 81.00 115 VAL A C 1
ATOM 951 O O . VAL A 1 115 ? -18.447 8.857 -0.147 1.00 81.00 115 VAL A O 1
ATOM 954 N N . ARG A 1 116 ? -16.292 9.218 0.368 1.00 84.25 116 ARG A N 1
ATOM 955 C CA . ARG A 1 116 ? -15.758 8.980 -0.966 1.00 84.25 116 ARG A CA 1
ATOM 956 C C . ARG A 1 116 ? -14.802 7.801 -0.922 1.00 84.25 116 ARG A C 1
ATOM 958 O O . ARG A 1 116 ? -13.931 7.734 -0.056 1.00 84.25 116 ARG A O 1
ATOM 965 N N . LEU A 1 117 ? -14.943 6.910 -1.896 1.00 84.31 117 LEU A N 1
ATOM 966 C CA . LEU A 1 117 ? -13.955 5.876 -2.166 1.00 84.31 117 LEU A CA 1
ATOM 967 C C . LEU A 1 117 ? -12.770 6.506 -2.904 1.00 84.31 117 LEU A C 1
ATOM 969 O O . LEU A 1 117 ? -12.926 7.103 -3.973 1.00 84.31 117 LEU A O 1
ATOM 973 N N . GLY A 1 118 ? -11.602 6.422 -2.282 1.00 83.44 118 GLY A N 1
ATOM 974 C CA . GLY A 1 118 ? -10.317 6.811 -2.837 1.00 83.44 118 GLY A CA 1
ATOM 975 C C . GLY A 1 118 ? -9.472 5.581 -3.146 1.00 83.44 118 GLY A C 1
ATOM 976 O O . GLY A 1 118 ? -9.634 4.519 -2.540 1.00 83.44 118 GLY A O 1
ATOM 977 N N . SER A 1 119 ? -8.550 5.735 -4.091 1.00 83.75 119 SER A N 1
ATOM 978 C CA . SER A 1 119 ? -7.540 4.723 -4.366 1.00 83.75 119 SER A CA 1
ATOM 979 C C . SER A 1 119 ? -6.199 5.375 -4.654 1.00 83.75 119 SER A C 1
ATOM 981 O O . SER A 1 119 ? -6.153 6.319 -5.441 1.00 83.75 119 SER A O 1
ATOM 983 N N . GLN A 1 120 ? -5.129 4.834 -4.080 1.00 81.50 120 GLN A N 1
ATOM 984 C CA . GLN A 1 120 ? -3.758 5.272 -4.333 1.00 81.50 120 GLN A CA 1
ATOM 985 C C . GLN A 1 120 ? -2.933 4.092 -4.841 1.00 81.50 120 GLN A C 1
ATOM 987 O O . GLN A 1 120 ? -3.078 2.973 -4.347 1.00 81.50 120 GLN A O 1
ATOM 992 N N . ILE A 1 121 ? -2.090 4.333 -5.843 1.00 81.88 121 ILE A N 1
ATOM 993 C CA . ILE A 1 121 ? -1.191 3.327 -6.410 1.00 81.88 121 ILE A CA 1
ATOM 994 C C . ILE A 1 121 ? 0.233 3.633 -5.951 1.00 81.88 121 ILE A C 1
ATOM 996 O O . ILE A 1 121 ? 0.644 4.792 -5.935 1.00 81.88 121 ILE A O 1
ATOM 1000 N N . PHE A 1 122 ? 0.969 2.587 -5.587 1.00 80.81 122 PHE A N 1
ATOM 1001 C CA . PHE A 1 122 ? 2.365 2.657 -5.176 1.00 80.81 122 PHE A CA 1
ATOM 1002 C C . PHE A 1 122 ? 3.180 1.607 -5.925 1.00 80.81 122 PHE A C 1
ATOM 1004 O O . PHE A 1 122 ? 2.754 0.453 -6.033 1.00 80.81 122 PHE A O 1
ATOM 1011 N N . GLN A 1 123 ? 4.357 1.988 -6.423 1.00 84.38 123 GLN A N 1
ATOM 1012 C CA . GLN A 1 123 ? 5.278 1.067 -7.083 1.00 84.38 123 GLN A CA 1
ATOM 1013 C C . GLN A 1 123 ? 6.508 0.811 -6.198 1.00 84.38 123 GLN A C 1
ATOM 1015 O O . GLN A 1 123 ? 7.389 1.667 -6.127 1.00 84.38 123 GLN A O 1
ATOM 1020 N N . PRO A 1 124 ? 6.609 -0.342 -5.519 1.00 83.12 124 PRO A N 1
ATOM 1021 C CA . PRO A 1 124 ? 7.823 -0.705 -4.791 1.00 83.12 124 PRO A CA 1
ATOM 1022 C C . PRO A 1 124 ? 8.998 -0.969 -5.741 1.00 83.12 124 PRO A C 1
ATOM 1024 O O . PRO A 1 124 ? 8.813 -1.317 -6.908 1.00 83.12 124 PRO A O 1
ATOM 1027 N N . ALA A 1 125 ? 10.219 -0.881 -5.208 1.00 80.88 125 ALA A N 1
ATOM 1028 C CA . ALA A 1 125 ? 11.447 -1.117 -5.971 1.00 80.88 125 ALA A CA 1
ATOM 1029 C C . ALA A 1 125 ? 11.560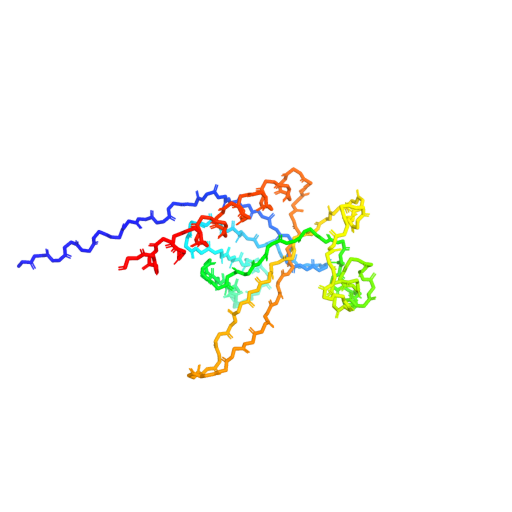 -2.541 -6.550 1.00 80.88 125 ALA A C 1
ATOM 1031 O O . ALA A 1 125 ? 12.177 -2.741 -7.595 1.00 80.88 125 ALA A O 1
ATOM 1032 N N . ASN A 1 126 ? 10.988 -3.543 -5.876 1.00 82.81 126 ASN A N 1
ATOM 1033 C CA . ASN A 1 126 ? 11.035 -4.934 -6.314 1.00 82.81 126 ASN A CA 1
ATOM 1034 C C . ASN A 1 126 ? 9.816 -5.741 -5.830 1.00 82.81 126 ASN A C 1
ATOM 1036 O O . ASN A 1 126 ? 9.036 -5.304 -4.980 1.00 82.81 126 ASN A O 1
ATOM 1040 N N . ILE A 1 127 ? 9.673 -6.950 -6.380 1.00 83.50 127 ILE A N 1
ATOM 1041 C CA . ILE A 1 127 ? 8.554 -7.861 -6.102 1.00 83.50 127 ILE A CA 1
ATOM 1042 C C . ILE A 1 127 ? 8.529 -8.367 -4.651 1.00 83.50 127 ILE A C 1
ATOM 1044 O O . ILE A 1 127 ? 7.453 -8.588 -4.097 1.00 83.50 127 ILE A O 1
ATOM 1048 N N . THR A 1 128 ? 9.692 -8.520 -4.013 1.00 87.19 128 THR A N 1
ATOM 1049 C CA . THR A 1 128 ? 9.794 -8.961 -2.614 1.00 87.19 128 THR A CA 1
ATOM 1050 C C . THR A 1 128 ? 9.207 -7.906 -1.683 1.00 87.19 128 THR A C 1
ATOM 1052 O O . THR A 1 128 ? 8.370 -8.230 -0.841 1.00 87.19 128 THR A O 1
ATOM 1055 N N . THR A 1 129 ? 9.562 -6.635 -1.896 1.00 87.06 129 THR A N 1
ATOM 1056 C CA . THR A 1 129 ? 8.979 -5.494 -1.183 1.00 87.06 129 THR A CA 1
ATOM 1057 C C . THR A 1 129 ? 7.475 -5.406 -1.435 1.00 87.06 129 THR A C 1
ATOM 1059 O O . THR A 1 129 ? 6.722 -5.218 -0.485 1.00 87.06 129 THR A O 1
ATOM 1062 N N . LEU A 1 130 ? 7.009 -5.617 -2.674 1.00 87.69 130 LEU A N 1
ATOM 1063 C CA . LEU A 1 130 ? 5.571 -5.632 -2.976 1.00 87.69 130 LEU A CA 1
ATOM 1064 C C . LEU A 1 130 ? 4.816 -6.673 -2.150 1.00 87.69 130 LEU A C 1
ATOM 1066 O O . LEU A 1 130 ? 3.800 -6.353 -1.536 1.00 87.69 130 LEU A O 1
ATOM 1070 N N . LYS A 1 131 ? 5.318 -7.911 -2.134 1.00 87.44 131 LYS A N 1
ATOM 1071 C CA . LYS A 1 131 ? 4.689 -9.012 -1.406 1.00 87.44 131 LYS A CA 1
ATOM 1072 C C . LYS A 1 131 ? 4.637 -8.726 0.093 1.00 87.44 131 LYS A C 1
ATOM 1074 O O . LYS A 1 131 ? 3.570 -8.826 0.685 1.00 87.44 131 LYS A O 1
ATOM 1079 N N . GLN A 1 132 ? 5.761 -8.313 0.679 1.00 92.50 132 GLN A N 1
ATOM 1080 C CA . GLN A 1 132 ? 5.839 -7.999 2.106 1.00 92.50 132 GLN A CA 1
ATOM 1081 C C . GLN A 1 132 ? 4.847 -6.897 2.495 1.00 92.50 132 GLN A C 1
ATOM 1083 O O . GLN A 1 132 ? 4.124 -7.033 3.477 1.00 92.50 132 GLN A O 1
ATOM 1088 N N . TRP A 1 133 ? 4.762 -5.834 1.694 1.00 92.88 133 TRP A N 1
ATOM 1089 C CA . TRP A 1 133 ? 3.831 -4.739 1.948 1.00 92.88 133 TRP A CA 1
ATOM 1090 C C . TRP A 1 133 ? 2.367 -5.151 1.806 1.00 92.88 133 TRP A C 1
ATOM 1092 O O . TRP A 1 133 ? 1.560 -4.769 2.653 1.00 92.88 133 TRP A O 1
ATOM 1102 N N . LEU A 1 134 ? 2.016 -5.952 0.796 1.00 90.50 134 LEU A N 1
ATOM 1103 C CA . LEU A 1 134 ? 0.661 -6.495 0.652 1.00 90.50 134 LEU A CA 1
ATOM 1104 C C . LEU A 1 134 ? 0.281 -7.371 1.851 1.00 90.50 134 LEU A C 1
ATOM 1106 O O . LEU A 1 134 ? -0.762 -7.135 2.462 1.00 90.50 134 LEU A O 1
ATOM 1110 N N . ASP A 1 135 ? 1.142 -8.321 2.222 1.00 90.31 135 ASP A N 1
ATOM 1111 C CA . ASP A 1 135 ? 0.889 -9.264 3.315 1.00 90.31 135 ASP A CA 1
ATOM 1112 C C . ASP A 1 135 ? 0.722 -8.526 4.652 1.00 90.31 135 ASP A C 1
ATOM 1114 O O . ASP A 1 135 ? -0.271 -8.725 5.357 1.00 90.31 135 ASP A O 1
ATOM 1118 N N . THR A 1 136 ? 1.642 -7.617 4.994 1.00 93.00 136 THR A N 1
ATOM 1119 C CA . THR A 1 136 ? 1.569 -6.866 6.256 1.00 93.00 136 THR A CA 1
ATOM 1120 C C . THR A 1 136 ? 0.389 -5.899 6.282 1.00 93.00 136 THR A C 1
ATOM 1122 O O . THR A 1 136 ? -0.308 -5.824 7.293 1.00 93.00 136 THR A O 1
ATOM 1125 N N . THR A 1 137 ? 0.097 -5.195 5.183 1.00 92.00 137 THR A N 1
ATOM 1126 C CA . THR A 1 137 ? -1.068 -4.292 5.134 1.00 92.00 137 THR A CA 1
ATOM 1127 C C . THR A 1 137 ? -2.364 -5.079 5.321 1.00 92.00 137 THR A C 1
ATOM 1129 O O . THR A 1 137 ? -3.217 -4.685 6.118 1.00 92.00 137 THR A O 1
ATOM 1132 N N . GLN A 1 138 ? -2.496 -6.230 4.656 1.00 89.81 138 GLN A N 1
ATOM 1133 C CA . GLN A 1 138 ? -3.678 -7.081 4.773 1.00 89.81 138 GLN A CA 1
ATOM 1134 C C . GLN A 1 138 ? -3.832 -7.678 6.180 1.00 89.81 138 GLN A C 1
ATOM 1136 O O . GLN A 1 138 ? -4.954 -7.773 6.685 1.00 89.81 138 GLN A O 1
ATOM 1141 N N . GLN A 1 139 ? -2.728 -8.028 6.849 1.00 89.12 139 GLN A N 1
ATOM 1142 C CA . GLN A 1 139 ? -2.742 -8.456 8.253 1.00 89.12 139 GLN A CA 1
ATOM 1143 C C . GLN A 1 139 ? -3.237 -7.346 9.184 1.00 89.12 139 GLN A C 1
ATOM 1145 O O . GLN A 1 139 ? -4.076 -7.610 10.046 1.00 89.12 139 GLN A O 1
ATOM 1150 N N . VAL A 1 140 ? -2.777 -6.104 8.995 1.00 91.69 140 VAL A N 1
ATOM 1151 C CA . VAL A 1 140 ? -3.234 -4.957 9.801 1.00 91.69 140 VAL A CA 1
ATOM 1152 C C . VAL A 1 140 ? -4.727 -4.706 9.591 1.00 91.69 140 VAL A C 1
ATOM 1154 O O . VAL A 1 140 ? -5.459 -4.584 10.574 1.00 91.69 140 VAL A O 1
ATOM 1157 N N . ILE A 1 141 ? -5.199 -4.703 8.339 1.00 88.25 141 ILE A N 1
ATOM 1158 C CA . ILE A 1 141 ? -6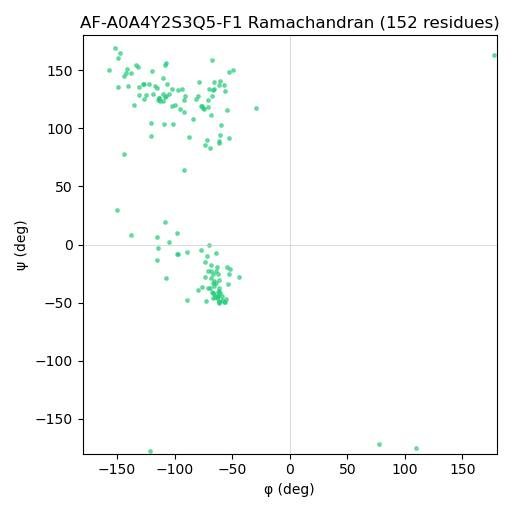.631 -4.566 8.018 1.00 88.25 141 ILE A CA 1
ATOM 1159 C C . ILE A 1 141 ? -7.435 -5.665 8.724 1.00 88.25 141 ILE A C 1
ATOM 1161 O O . ILE A 1 141 ? -8.406 -5.375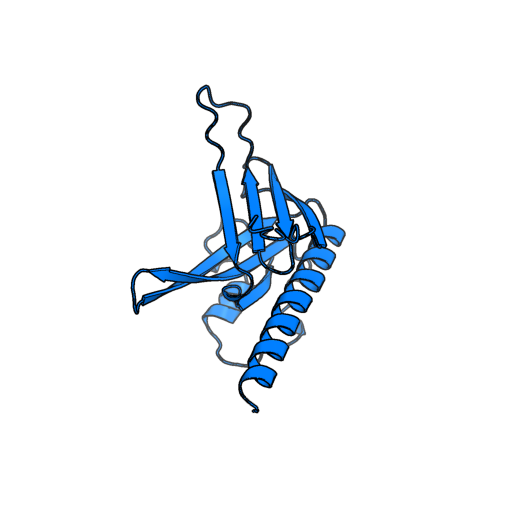 9.421 1.00 88.25 141 ILE A O 1
ATOM 1165 N N . SER A 1 142 ? -6.998 -6.921 8.606 1.00 85.81 142 SER A N 1
ATOM 1166 C CA . SER A 1 142 ? -7.681 -8.067 9.222 1.00 85.81 142 SER A CA 1
ATOM 1167 C C . SER A 1 142 ? -7.718 -7.957 10.750 1.00 85.81 142 SER A C 1
ATOM 1169 O O . SER A 1 142 ? -8.747 -8.230 11.365 1.00 85.81 142 SER A O 1
ATOM 1171 N N . GLY A 1 143 ? -6.628 -7.496 11.372 1.00 85.31 143 GLY A N 1
ATOM 1172 C CA . GLY A 1 143 ? -6.563 -7.260 12.815 1.00 85.31 143 GLY A CA 1
ATOM 1173 C C . GLY A 1 143 ? -7.546 -6.187 13.290 1.00 85.31 143 GLY A C 1
ATOM 1174 O O . GLY A 1 143 ? -8.209 -6.373 14.309 1.00 85.31 143 GLY A O 1
ATOM 1175 N N . ILE A 1 144 ? -7.696 -5.096 12.534 1.00 82.25 144 ILE A N 1
ATOM 1176 C CA . ILE A 1 144 ? -8.674 -4.037 12.833 1.00 82.25 144 ILE A CA 1
ATOM 1177 C C . ILE A 1 144 ? -10.100 -4.577 12.726 1.00 82.25 144 ILE A C 1
ATOM 1179 O O . ILE A 1 144 ? -10.912 -4.341 13.620 1.00 82.25 144 ILE A O 1
ATOM 1183 N N . VAL A 1 145 ? -10.398 -5.335 11.667 1.00 72.56 145 VAL A N 1
ATOM 1184 C CA . VAL A 1 145 ? -11.715 -5.952 11.472 1.00 72.56 145 VAL A CA 1
ATOM 1185 C C . VAL A 1 145 ? -12.057 -6.870 12.647 1.00 72.56 145 VAL A C 1
ATOM 1187 O O . VAL A 1 145 ? -13.129 -6.720 13.230 1.00 72.56 145 VAL A O 1
ATOM 1190 N N . CYS A 1 146 ? -11.138 -7.744 13.070 1.00 73.88 146 CYS A N 1
ATOM 1191 C CA . CYS A 1 146 ? -11.342 -8.591 14.249 1.00 73.88 146 CYS A CA 1
ATOM 1192 C C . CYS A 1 146 ? -11.682 -7.769 15.503 1.00 73.88 146 CYS A C 1
ATOM 1194 O O . CYS A 1 146 ? -12.644 -8.090 16.197 1.00 73.88 146 CYS A O 1
ATOM 1196 N N . LEU A 1 147 ? -10.944 -6.687 15.779 1.00 70.38 147 LEU A N 1
ATOM 1197 C CA . LEU A 1 147 ? -11.205 -5.830 16.943 1.00 70.38 147 LEU A CA 1
ATOM 1198 C C . LEU A 1 147 ? -12.596 -5.180 16.904 1.00 70.38 147 LEU A C 1
ATOM 1200 O O . LEU A 1 147 ? -13.242 -5.077 17.946 1.00 70.38 147 LEU A O 1
ATOM 1204 N N . LEU A 1 148 ? -13.070 -4.773 15.724 1.00 68.12 148 LEU A N 1
ATOM 1205 C CA . LEU A 1 148 ? -14.410 -4.202 15.552 1.00 68.12 148 LEU A CA 1
ATOM 1206 C C . LEU A 1 148 ? -15.521 -5.240 15.750 1.00 68.12 148 LEU A C 1
ATOM 1208 O O . LEU A 1 148 ? -16.556 -4.914 16.326 1.00 68.12 148 LEU A O 1
ATOM 1212 N N . TYR A 1 149 ? -15.316 -6.484 15.312 1.00 64.81 149 TYR A N 1
ATOM 1213 C CA . TYR A 1 149 ? -16.288 -7.558 15.538 1.00 64.81 149 TYR A CA 1
ATOM 1214 C C . TYR A 1 149 ? -16.423 -7.909 17.024 1.00 64.81 149 TYR A C 1
ATOM 1216 O O . TYR A 1 149 ? -17.538 -8.071 17.513 1.00 64.81 149 TYR A O 1
ATOM 1224 N N . PHE A 1 150 ? -15.312 -7.984 17.764 1.00 62.81 150 PHE A N 1
ATOM 1225 C CA . PHE A 1 150 ? -15.356 -8.323 19.190 1.00 62.81 150 PHE A CA 1
ATOM 1226 C C . PHE A 1 150 ? -15.891 -7.191 20.074 1.00 62.81 150 PHE A C 1
ATOM 1228 O O . PHE A 1 150 ? -16.493 -7.474 21.106 1.00 62.81 150 PHE A O 1
ATOM 1235 N N . SER A 1 151 ? -15.732 -5.927 19.676 1.00 60.38 151 SER A N 1
ATOM 1236 C CA . SER A 1 151 ? -16.268 -4.789 20.437 1.00 60.38 151 SER A CA 1
ATOM 1237 C C . SER A 1 151 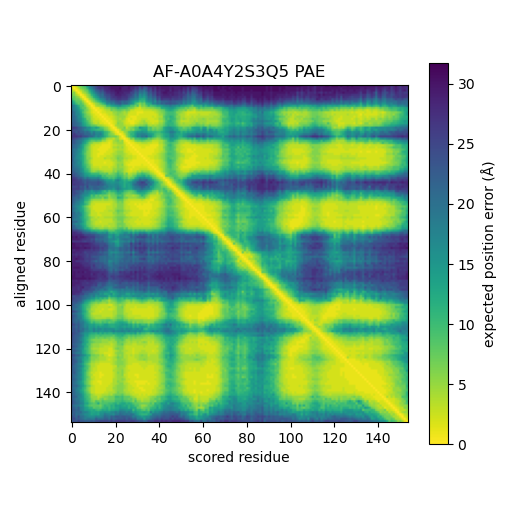? -17.788 -4.624 20.336 1.00 60.38 151 SER A C 1
ATOM 1239 O O . SER A 1 151 ? -18.362 -3.920 21.158 1.00 60.38 151 SER A O 1
ATOM 1241 N N . HIS A 1 152 ? -18.440 -5.280 19.370 1.00 54.19 152 HIS A N 1
ATOM 1242 C CA . HIS A 1 152 ? -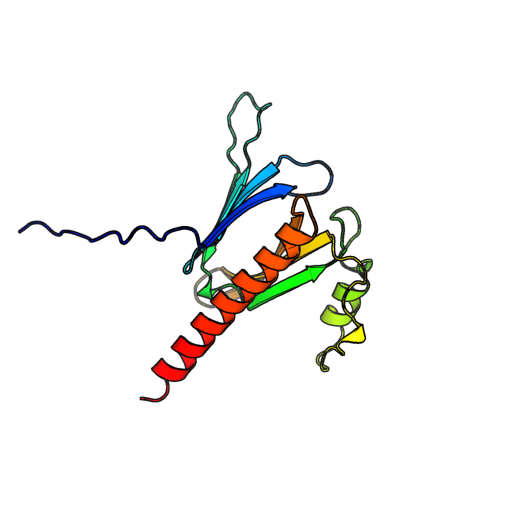19.900 -5.259 19.188 1.00 54.19 152 HIS A CA 1
ATOM 1243 C C . HIS A 1 152 ? -20.592 -6.556 19.649 1.00 54.19 152 HIS A C 1
ATOM 1245 O O . HIS A 1 152 ? -21.803 -6.689 19.492 1.00 54.19 152 HIS A O 1
ATOM 1251 N N . ALA A 1 153 ? -19.837 -7.522 20.183 1.00 55.31 153 ALA A N 1
ATOM 1252 C CA . ALA A 1 153 ? -20.353 -8.804 20.673 1.00 55.31 153 ALA A CA 1
ATOM 1253 C C . ALA A 1 153 ? -20.564 -8.840 22.206 1.00 55.31 153 ALA A C 1
ATOM 1255 O O . ALA A 1 153 ? -20.797 -9.916 22.759 1.00 55.31 153 ALA A O 1
ATOM 1256 N N . GLN A 1 154 ? -20.461 -7.689 22.880 1.00 43.03 154 GLN A N 1
ATOM 1257 C CA . GLN A 1 154 ? -20.755 -7.479 24.306 1.00 43.03 154 GLN A CA 1
ATOM 1258 C C . GLN A 1 154 ? -21.982 -6.582 24.456 1.00 43.03 154 GLN A C 1
ATOM 1260 O O . GLN A 1 154 ? -22.761 -6.835 25.401 1.00 43.03 154 GLN A O 1
#

Secondary structure (DSSP, 8-state):
------------SEEEEEE-STT-PEEEEEE-SSEEEEEE--TT-SS---EEEEEEGGGEEEEEEE---TTS-GGG-HHHHHHTT--S---GGGS-SS--EEEEEEEEEETTTEEEEEEEEEEESSHHHHHHHHHHHHHHHHHHHHHHHHHT--

Mean predicted aligned error: 12.07 Å

Radius of gyration: 17.58 Å; Cα contacts (8 Å, |Δi|>4): 242; chains: 1; bounding box: 38×44×58 Å